Protein AF-A0A8J3QCW5-F1 (afdb_monomer_lite)

Sequence (115 aa):
MSNVISRGLCIGEATVKTKSKTVAGPTVDTAFFKDLGEVFDRYPEEARKYAVRDISLETEVLHIDFAKQKAVSNIEGNKIITMFVDRDEKVQSVHHACCDWIRSTGWSCIHQCEK

pLDDT: mean 78.53, std 21.85, range [28.97, 98.19]

Radius of gyration: 20.24 Å; chains: 1; bounding box: 75×27×40 Å

Secondary structure (DSSP, 8-state):
------------------------STTTSHHHHHHHHHHHHH-HHHHTT------HIIIIIS---TTTEEEEEEEETTEEEEEEEETTS----SSPEEEEEEESSSEEEEEEE--

Organism: NCBI:txid1392758

Structure (mmCIF, N/CA/C/O backbone):
data_AF-A0A8J3QCW5-F1
#
_entry.id   AF-A0A8J3QCW5-F1
#
loop_
_atom_site.group_PDB
_atom_site.id
_atom_site.type_symbol
_atom_site.label_atom_id
_atom_site.label_alt_id
_atom_site.label_comp_id
_atom_site.label_asym_id
_atom_site.label_entity_id
_atom_site.label_seq_id
_atom_site.pdbx_PDB_ins_code
_atom_site.Cartn_x
_atom_site.Cartn_y
_atom_site.Cartn_z
_atom_site.occupancy
_atom_site.B_iso_or_equiv
_atom_site.auth_seq_id
_atom_site.auth_comp_id
_atom_site.auth_asym_id
_atom_site.auth_atom_id
_atom_site.pdbx_PDB_model_num
ATOM 1 N N . MET A 1 1 ? -60.243 -7.586 7.637 1.00 39.28 1 MET A N 1
ATOM 2 C CA . MET A 1 1 ? -58.859 -8.101 7.544 1.00 39.28 1 MET A CA 1
ATOM 3 C C . MET A 1 1 ? -58.048 -7.094 6.748 1.00 39.28 1 MET A C 1
ATOM 5 O O . MET A 1 1 ? -58.586 -6.496 5.828 1.00 39.28 1 MET A O 1
ATOM 9 N N . SER A 1 2 ? -56.848 -6.810 7.235 1.00 34.53 2 SER A N 1
ATOM 10 C CA . SER A 1 2 ? -56.100 -5.561 7.086 1.00 34.53 2 SER A CA 1
ATOM 11 C C . SER A 1 2 ? -55.691 -5.160 5.665 1.00 34.53 2 SER A C 1
ATOM 13 O O . SER A 1 2 ? -55.276 -5.989 4.863 1.00 34.53 2 SER A O 1
ATOM 15 N N . ASN A 1 3 ? -55.729 -3.844 5.426 1.00 33.62 3 ASN A N 1
ATOM 16 C CA . ASN A 1 3 ? -54.982 -3.135 4.386 1.00 33.62 3 ASN A CA 1
ATOM 17 C C . ASN A 1 3 ? -53.474 -3.277 4.619 1.00 33.62 3 ASN A C 1
ATOM 19 O O . ASN A 1 3 ? -53.028 -3.014 5.735 1.00 33.62 3 ASN A O 1
ATOM 23 N N . VAL A 1 4 ? -52.688 -3.518 3.566 1.00 32.09 4 VAL A N 1
ATOM 24 C CA . VAL A 1 4 ? -51.305 -3.019 3.498 1.00 32.09 4 VAL A CA 1
ATOM 25 C C . VAL A 1 4 ? -51.023 -2.523 2.083 1.00 32.09 4 VAL A C 1
ATOM 27 O O . VAL A 1 4 ? -50.758 -3.284 1.157 1.00 32.09 4 VAL A O 1
ATOM 30 N N . ILE A 1 5 ? -51.083 -1.202 1.943 1.00 35.47 5 ILE A N 1
ATOM 31 C CA . ILE A 1 5 ? -50.439 -0.447 0.874 1.00 35.47 5 ILE A CA 1
ATOM 32 C C . ILE A 1 5 ? -48.946 -0.475 1.205 1.00 35.47 5 ILE A C 1
ATOM 34 O O . ILE A 1 5 ? -48.512 0.228 2.118 1.00 35.47 5 ILE A O 1
ATOM 38 N N . SER A 1 6 ? -48.154 -1.283 0.501 1.00 33.91 6 SER A N 1
ATOM 39 C CA . SER A 1 6 ? -46.699 -1.195 0.630 1.00 33.91 6 SER A CA 1
ATOM 40 C C . SER A 1 6 ? -46.202 -0.046 -0.245 1.00 33.91 6 SER A C 1
ATOM 42 O O . SER A 1 6 ? -45.929 -0.198 -1.434 1.00 33.91 6 SER A O 1
ATOM 44 N N . ARG A 1 7 ? -46.159 1.149 0.352 1.00 35.12 7 ARG A N 1
ATOM 45 C CA . ARG A 1 7 ? -45.334 2.255 -0.131 1.00 35.12 7 ARG A CA 1
ATOM 46 C C . ARG A 1 7 ? -43.881 1.815 0.031 1.00 35.12 7 ARG A C 1
ATOM 48 O O . ARG A 1 7 ? -43.365 1.824 1.144 1.00 35.12 7 ARG A O 1
ATOM 55 N N . GLY A 1 8 ? -43.246 1.421 -1.071 1.00 30.98 8 GLY A N 1
ATOM 56 C CA . GLY A 1 8 ? -41.796 1.276 -1.144 1.00 30.98 8 GLY A CA 1
ATOM 57 C C . GLY A 1 8 ? -41.157 2.632 -0.870 1.00 30.98 8 GLY A C 1
ATOM 58 O O . GLY A 1 8 ? -41.129 3.501 -1.737 1.00 30.98 8 GLY A O 1
ATOM 59 N N . LEU A 1 9 ? -40.737 2.833 0.376 1.00 30.95 9 LEU A N 1
ATOM 60 C CA . LEU A 1 9 ? -39.993 3.998 0.814 1.00 30.95 9 LEU A CA 1
ATOM 61 C C . LEU A 1 9 ? -38.574 3.861 0.259 1.00 30.95 9 LEU A C 1
ATOM 63 O O . LEU A 1 9 ? -37.831 2.964 0.653 1.00 30.95 9 LEU A O 1
ATOM 67 N N . CYS A 1 10 ? -38.230 4.743 -0.675 1.00 28.97 10 CYS A N 1
ATOM 68 C CA . CYS A 1 10 ? -36.875 4.937 -1.161 1.00 28.97 10 CYS A CA 1
ATOM 69 C C . CYS A 1 10 ? -35.969 5.292 0.025 1.00 28.97 10 CYS A C 1
ATOM 71 O O . CYS A 1 10 ? -35.976 6.430 0.494 1.00 28.97 10 CYS A O 1
ATOM 73 N N . ILE A 1 11 ? -35.191 4.329 0.514 1.00 38.69 11 ILE A N 1
ATOM 74 C CA . ILE A 1 11 ? -33.999 4.638 1.296 1.00 38.69 11 ILE A CA 1
ATOM 75 C C . ILE A 1 11 ? -32.943 4.950 0.247 1.00 38.69 11 ILE A C 1
ATOM 77 O O . ILE A 1 11 ? -32.600 4.086 -0.556 1.00 38.69 11 ILE A O 1
ATOM 81 N N . GLY A 1 12 ? -32.558 6.223 0.172 1.00 31.12 12 GLY A N 1
ATOM 82 C CA . GLY A 1 12 ? -31.687 6.745 -0.868 1.00 31.12 12 GLY A CA 1
ATOM 83 C C . GLY A 1 12 ? -30.403 5.935 -0.979 1.00 31.12 12 GLY A C 1
ATOM 84 O O . GLY A 1 12 ? -29.505 6.069 -0.152 1.00 31.12 12 GLY A O 1
ATOM 85 N N . GLU A 1 13 ? -30.302 5.144 -2.043 1.00 35.91 13 GLU A N 1
ATOM 86 C CA . GLU A 1 13 ? -29.016 4.835 -2.638 1.00 35.91 13 GLU A CA 1
ATOM 87 C C . GLU A 1 13 ? -28.429 6.181 -3.054 1.00 35.91 13 GLU A C 1
ATOM 89 O O . GLU A 1 13 ? -28.826 6.782 -4.056 1.00 35.91 13 GLU A O 1
ATOM 94 N N . ALA A 1 14 ? -27.508 6.703 -2.246 1.00 36.16 14 ALA A N 1
ATOM 95 C CA . ALA A 1 14 ? -26.548 7.657 -2.752 1.00 36.16 14 ALA A CA 1
ATOM 96 C C . ALA A 1 14 ? -25.783 6.915 -3.850 1.00 36.16 14 ALA A C 1
ATOM 98 O O . ALA A 1 14 ? -24.810 6.211 -3.591 1.00 36.16 14 ALA A O 1
ATOM 99 N N . THR A 1 15 ? -26.264 7.022 -5.088 1.00 35.66 15 THR A N 1
ATOM 100 C CA . THR A 1 15 ? -25.500 6.658 -6.271 1.00 35.66 15 THR A CA 1
ATOM 101 C C . THR A 1 15 ? -24.327 7.623 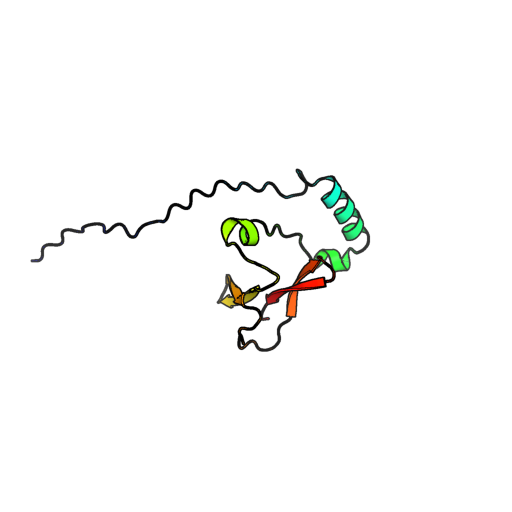-6.314 1.00 35.66 15 THR A C 1
ATOM 103 O O . THR A 1 15 ? -24.394 8.683 -6.943 1.00 35.66 15 THR A O 1
ATOM 106 N N . VAL A 1 16 ? -23.260 7.291 -5.589 1.00 43.62 16 VAL A N 1
ATOM 107 C CA . VAL A 1 16 ? -21.951 7.877 -5.818 1.00 43.62 16 VAL A CA 1
ATOM 108 C C . VAL A 1 16 ? -21.638 7.510 -7.258 1.00 43.62 16 VAL A C 1
ATOM 110 O O . VAL A 1 16 ? -21.363 6.356 -7.579 1.00 43.62 16 VAL A O 1
ATOM 113 N N . LYS A 1 17 ? -21.775 8.482 -8.161 1.00 39.81 17 LYS A N 1
ATOM 114 C CA . LYS A 1 17 ? -21.252 8.372 -9.519 1.00 39.81 17 LYS A CA 1
ATOM 115 C C . LYS A 1 17 ? -19.732 8.302 -9.389 1.00 39.81 17 LYS A C 1
ATOM 117 O O . LYS A 1 17 ? -19.056 9.320 -9.493 1.00 39.81 17 LYS A O 1
ATOM 122 N N . THR A 1 18 ? -19.193 7.118 -9.117 1.00 43.25 18 THR A N 1
ATOM 123 C CA . THR A 1 18 ? -17.756 6.863 -9.062 1.00 43.25 18 THR A CA 1
ATOM 124 C C . THR A 1 18 ? -17.214 6.901 -10.481 1.00 43.25 18 THR A C 1
ATOM 126 O O . THR A 1 18 ? -17.106 5.901 -11.184 1.00 43.25 18 THR A O 1
ATOM 129 N N . LYS A 1 19 ? -16.877 8.103 -10.941 1.00 45.19 19 LYS A N 1
ATOM 130 C CA . LYS A 1 19 ? -15.994 8.275 -12.088 1.00 45.19 19 LYS A CA 1
ATOM 131 C C . LYS A 1 19 ? -14.567 8.464 -11.572 1.00 45.19 19 LYS A C 1
ATOM 133 O O . LYS A 1 19 ? -13.987 9.521 -11.756 1.00 45.19 19 LYS A O 1
ATOM 138 N N . SER A 1 20 ? -14.015 7.437 -10.932 1.00 47.09 20 SER A N 1
ATOM 139 C CA . SER A 1 20 ? -12.564 7.273 -10.839 1.00 47.09 20 SER A CA 1
ATOM 140 C C . SER A 1 20 ? -12.255 5.836 -11.220 1.00 47.09 20 SER A C 1
ATOM 142 O O . SER A 1 20 ? -12.454 4.902 -10.451 1.00 47.09 20 SER A O 1
ATOM 144 N N . LYS A 1 21 ? -11.892 5.646 -12.488 1.00 55.03 21 LYS A N 1
ATOM 145 C CA . LYS A 1 21 ? -11.236 4.422 -12.929 1.00 55.03 21 LYS A CA 1
ATOM 146 C C . LYS A 1 21 ? -9.749 4.729 -12.828 1.00 55.03 21 LYS A C 1
ATOM 148 O O . LYS A 1 21 ? -9.140 5.076 -13.837 1.00 55.03 21 LYS A O 1
ATOM 153 N N . THR A 1 22 ? -9.196 4.711 -11.620 1.00 57.50 22 THR A N 1
ATOM 154 C CA . THR A 1 22 ? -7.744 4.706 -11.452 1.00 57.50 22 THR A CA 1
ATOM 155 C C . THR A 1 22 ? -7.244 3.403 -12.038 1.00 57.50 22 THR A C 1
ATOM 157 O O . THR A 1 22 ? -7.557 2.312 -11.569 1.00 57.50 22 THR A O 1
ATOM 160 N N . VAL A 1 23 ? -6.572 3.508 -13.180 1.00 74.06 23 VAL A N 1
ATOM 161 C CA . VAL A 1 23 ? -5.969 2.353 -13.838 1.00 74.06 23 VAL A CA 1
ATOM 162 C C . VAL A 1 23 ? -4.534 2.269 -13.335 1.00 74.06 23 VAL A C 1
ATOM 164 O O . VAL A 1 23 ? -3.615 2.619 -14.060 1.00 74.06 23 VAL A O 1
ATOM 167 N N . ALA A 1 24 ? -4.353 1.878 -12.075 1.00 86.44 24 ALA A N 1
ATOM 168 C CA . ALA A 1 24 ? -3.047 1.488 -11.558 1.00 86.44 24 ALA A CA 1
ATOM 169 C C . ALA A 1 24 ? -2.787 0.013 -11.895 1.00 86.44 24 ALA A C 1
ATOM 171 O O . ALA A 1 24 ? -3.721 -0.793 -11.984 1.00 86.44 24 ALA A O 1
ATOM 172 N N . GLY A 1 25 ? -1.524 -0.359 -12.083 1.00 89.69 25 GLY A N 1
ATOM 173 C CA . GLY A 1 25 ? -1.133 -1.757 -12.261 1.00 89.69 25 GLY A CA 1
ATOM 174 C C . GLY A 1 25 ? -0.079 -1.985 -13.343 1.00 89.69 25 GLY A C 1
ATOM 175 O O . GLY A 1 25 ? 0.351 -1.053 -14.018 1.00 89.69 25 GLY A O 1
ATOM 176 N N . PRO A 1 26 ? 0.326 -3.246 -13.571 1.00 92.31 26 PRO A N 1
ATOM 177 C CA . PRO A 1 26 ? 1.503 -3.574 -14.382 1.00 92.31 26 PRO A CA 1
ATOM 178 C C . PRO A 1 26 ? 1.408 -3.135 -15.851 1.00 92.31 26 PRO A C 1
ATOM 180 O O . PRO A 1 26 ? 2.427 -2.885 -16.496 1.00 92.31 26 PRO A O 1
ATOM 183 N N . THR A 1 27 ? 0.194 -3.015 -16.393 1.00 92.19 27 THR A N 1
ATOM 184 C CA . THR A 1 27 ? -0.033 -2.564 -17.774 1.00 92.19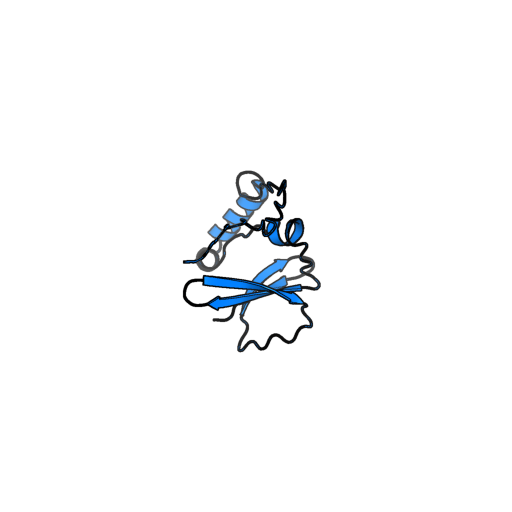 27 THR A CA 1
ATOM 185 C C . THR A 1 27 ? 0.035 -1.048 -17.947 1.00 92.19 27 THR A C 1
ATOM 187 O O . THR A 1 27 ? 0.188 -0.594 -19.076 1.00 92.19 27 THR A O 1
ATOM 190 N N . VAL A 1 28 ? -0.124 -0.272 -16.870 1.00 92.12 28 VAL A N 1
ATOM 191 C CA . VAL A 1 28 ? -0.081 1.201 -16.907 1.00 92.12 28 VAL A CA 1
ATOM 192 C C . VAL A 1 28 ? 1.220 1.716 -16.300 1.00 92.12 28 VAL A C 1
ATOM 194 O O . VAL A 1 28 ? 1.924 2.500 -16.928 1.00 92.12 28 VAL A O 1
ATOM 197 N N . ASP A 1 29 ? 1.606 1.188 -15.142 1.00 93.94 29 ASP A N 1
ATOM 198 C CA . ASP A 1 29 ? 2.807 1.564 -14.394 1.00 93.94 29 ASP A CA 1
ATOM 199 C C . ASP A 1 29 ? 3.981 0.629 -14.727 1.00 93.94 29 ASP A C 1
ATOM 201 O O . ASP A 1 29 ? 4.679 0.110 -13.853 1.00 93.94 29 ASP A O 1
ATOM 205 N N . THR A 1 30 ? 4.185 0.358 -16.018 1.00 95.00 30 THR A N 1
ATOM 206 C CA . THR A 1 30 ? 5.043 -0.741 -16.489 1.00 95.00 30 THR A CA 1
ATOM 207 C C . THR A 1 30 ? 6.483 -0.653 -15.988 1.00 95.00 30 THR A C 1
ATOM 209 O O . THR A 1 30 ? 7.047 -1.671 -15.598 1.00 95.00 30 THR A O 1
ATOM 212 N N . ALA A 1 31 ? 7.081 0.542 -15.958 1.00 96.44 31 ALA A N 1
ATOM 213 C CA . ALA A 1 31 ? 8.446 0.719 -15.454 1.00 96.44 31 ALA A CA 1
ATOM 214 C C . ALA A 1 31 ? 8.555 0.374 -13.958 1.00 96.44 31 ALA A C 1
ATOM 216 O O . ALA A 1 31 ? 9.452 -0.363 -13.561 1.00 96.44 31 ALA A O 1
ATOM 217 N N . PHE A 1 32 ? 7.591 0.824 -13.147 1.00 95.19 32 PHE A N 1
ATOM 218 C CA . PHE A 1 32 ? 7.547 0.529 -11.715 1.00 95.19 32 PHE A CA 1
ATOM 219 C C . PHE A 1 32 ? 7.381 -0.972 -11.447 1.00 95.19 32 PHE A C 1
ATOM 221 O O . PHE A 1 32 ? 8.124 -1.545 -10.653 1.00 95.19 32 PHE A O 1
ATOM 228 N N . PHE A 1 33 ? 6.447 -1.633 -12.138 1.00 96.00 33 PHE A N 1
ATOM 229 C CA . PHE A 1 33 ? 6.228 -3.071 -11.959 1.00 96.00 33 PHE A CA 1
ATOM 230 C C . PHE A 1 33 ? 7.361 -3.929 -12.527 1.00 96.00 33 PHE A C 1
ATOM 232 O O . PHE A 1 33 ? 7.606 -5.011 -11.999 1.00 96.00 33 PHE A O 1
ATOM 239 N N . LYS A 1 34 ? 8.078 -3.458 -13.555 1.00 97.06 34 LYS A N 1
ATOM 240 C CA . LYS A 1 34 ? 9.305 -4.111 -14.027 1.00 97.06 34 LYS A CA 1
ATOM 241 C C . LYS A 1 34 ? 10.369 -4.105 -12.930 1.00 97.06 34 LYS A C 1
ATOM 243 O O . LYS A 1 34 ? 10.869 -5.169 -12.577 1.00 97.06 34 LYS A O 1
ATOM 248 N N . ASP A 1 35 ? 10.666 -2.939 -12.3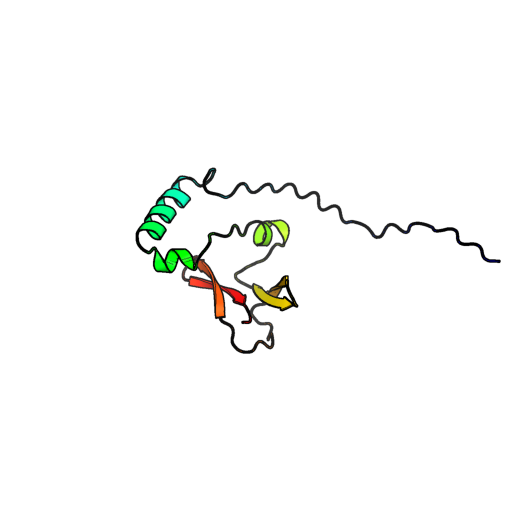63 1.00 97.50 35 ASP A N 1
ATOM 249 C CA . ASP A 1 35 ? 11.679 -2.812 -11.311 1.00 97.50 35 ASP A CA 1
ATOM 250 C C . ASP A 1 35 ? 11.273 -3.583 -10.046 1.00 97.50 35 ASP A C 1
ATOM 252 O O . ASP A 1 35 ? 12.104 -4.217 -9.394 1.00 97.50 35 ASP A O 1
ATOM 256 N N . LEU A 1 36 ? 9.980 -3.597 -9.714 1.00 95.88 36 LEU A N 1
ATOM 257 C CA . LEU A 1 36 ? 9.474 -4.394 -8.603 1.00 95.88 36 LEU A CA 1
ATOM 258 C C . LEU A 1 36 ? 9.592 -5.903 -8.859 1.00 95.88 36 LEU A C 1
ATOM 260 O O . LEU A 1 36 ? 9.915 -6.648 -7.933 1.00 95.88 36 LEU A O 1
ATOM 264 N N . GLY A 1 37 ? 9.379 -6.349 -10.099 1.00 96.44 37 GLY A N 1
ATOM 265 C CA . GLY A 1 37 ? 9.627 -7.731 -10.510 1.00 96.44 37 GLY A CA 1
ATOM 266 C C . GLY A 1 37 ? 11.068 -8.150 -10.223 1.00 96.44 37 GLY A C 1
ATOM 267 O O . GLY A 1 37 ? 11.294 -9.172 -9.583 1.00 96.44 37 GLY A O 1
ATOM 268 N N . GLU A 1 38 ? 12.041 -7.298 -10.558 1.00 97.25 38 GLU A N 1
ATOM 269 C CA . GLU A 1 38 ? 13.460 -7.550 -10.268 1.00 97.25 38 GLU A CA 1
ATOM 270 C C . GLU A 1 38 ? 13.756 -7.639 -8.755 1.00 97.25 38 GLU A C 1
ATOM 272 O O . GLU A 1 38 ? 14.657 -8.370 -8.334 1.00 97.25 38 GLU A O 1
ATOM 277 N N . VAL A 1 39 ? 13.006 -6.917 -7.912 1.00 96.62 39 VAL A N 1
ATOM 278 C CA . VAL A 1 39 ? 13.089 -7.043 -6.446 1.00 96.62 39 VAL A CA 1
ATOM 279 C C . VAL A 1 39 ? 12.514 -8.379 -5.980 1.00 96.62 39 VAL A C 1
ATOM 281 O O . VAL A 1 39 ? 13.127 -9.043 -5.146 1.00 96.62 39 VAL A O 1
ATOM 284 N N . PHE A 1 40 ? 11.361 -8.786 -6.510 1.00 96.88 40 PHE A N 1
ATOM 285 C CA . PHE A 1 40 ? 10.705 -10.038 -6.125 1.00 96.88 40 PHE A CA 1
ATOM 286 C C . PHE A 1 40 ? 11.536 -11.255 -6.550 1.00 96.88 40 PHE A C 1
ATOM 288 O O . PHE A 1 40 ? 11.689 -12.187 -5.763 1.00 96.88 40 PHE A O 1
ATOM 295 N N . ASP A 1 41 ? 12.162 -11.199 -7.727 1.00 97.38 41 ASP A N 1
ATOM 296 C CA . ASP A 1 41 ? 13.085 -12.230 -8.211 1.00 97.38 41 ASP A CA 1
ATOM 297 C C . ASP A 1 41 ? 14.342 -12.339 -7.332 1.00 97.38 41 ASP A C 1
ATOM 299 O O . ASP A 1 41 ? 14.880 -13.429 -7.130 1.00 97.38 41 ASP A O 1
ATOM 303 N N . ARG A 1 42 ? 14.807 -11.216 -6.768 1.00 98.19 42 ARG A N 1
ATOM 304 C CA . ARG A 1 42 ? 15.970 -11.176 -5.867 1.00 98.19 42 ARG A CA 1
ATOM 305 C C . ARG A 1 42 ? 15.664 -11.708 -4.464 1.00 98.19 42 ARG A C 1
ATOM 307 O O . ARG A 1 42 ? 16.568 -12.233 -3.816 1.00 98.19 42 ARG A O 1
ATOM 314 N N . TYR A 1 43 ? 14.423 -11.568 -3.999 1.00 97.69 43 TYR A N 1
ATOM 315 C CA . TYR A 1 43 ? 13.984 -11.921 -2.643 1.00 97.69 43 TYR A CA 1
ATOM 316 C C . TYR A 1 43 ? 12.734 -12.821 -2.673 1.00 97.69 43 TYR A C 1
ATOM 318 O O . TYR A 1 43 ? 11.651 -12.404 -2.252 1.00 97.69 43 TYR A O 1
ATOM 326 N N . PRO A 1 44 ? 12.847 -14.062 -3.181 1.00 95.81 44 PRO A N 1
ATOM 327 C CA . PRO A 1 44 ? 11.685 -14.904 -3.468 1.00 95.81 44 PRO A CA 1
ATOM 328 C C . PRO A 1 44 ? 10.915 -15.353 -2.215 1.00 95.81 44 PRO A C 1
ATOM 330 O O . PRO A 1 44 ? 9.704 -15.564 -2.279 1.00 95.81 44 PRO A O 1
ATOM 333 N N . GLU A 1 45 ? 11.583 -15.493 -1.066 1.00 96.75 45 GLU A N 1
ATOM 334 C CA . GLU A 1 45 ? 10.927 -15.886 0.189 1.00 96.75 45 GLU A CA 1
ATOM 335 C C . GLU A 1 45 ? 10.149 -14.724 0.821 1.00 96.75 45 GLU A C 1
ATOM 337 O O . GLU A 1 45 ? 9.073 -14.920 1.392 1.00 96.75 45 GLU A O 1
ATOM 342 N N . GLU A 1 46 ? 10.651 -13.497 0.695 1.00 95.62 46 GLU A N 1
ATOM 343 C CA . GLU A 1 46 ? 9.934 -12.281 1.063 1.00 95.62 46 GLU A CA 1
ATOM 344 C C . GLU A 1 46 ? 8.773 -12.021 0.105 1.00 95.62 46 GLU A C 1
ATOM 346 O O . GLU A 1 46 ? 7.672 -11.736 0.570 1.00 95.62 46 GLU A O 1
ATOM 351 N N . ALA A 1 47 ? 8.971 -12.189 -1.206 1.00 94.94 47 ALA A N 1
ATOM 352 C CA . ALA A 1 47 ? 7.950 -11.946 -2.226 1.00 94.94 47 ALA A CA 1
ATOM 353 C C . ALA A 1 47 ? 6.652 -12.736 -1.980 1.00 94.94 47 ALA A C 1
ATOM 355 O O . ALA A 1 47 ? 5.565 -12.238 -2.247 1.00 94.94 47 ALA A O 1
ATOM 356 N N . ARG A 1 48 ? 6.734 -13.934 -1.383 1.00 94.94 48 ARG A N 1
ATOM 357 C CA . ARG A 1 48 ? 5.558 -14.745 -1.007 1.00 94.94 48 ARG A CA 1
ATOM 358 C C . ARG A 1 48 ? 4.678 -14.122 0.079 1.00 94.94 48 ARG A C 1
ATOM 360 O O . ARG A 1 48 ? 3.550 -14.566 0.271 1.00 94.94 48 ARG A O 1
ATOM 367 N N . LYS A 1 49 ? 5.196 -13.149 0.827 1.00 92.88 49 LYS A N 1
ATOM 368 C CA . LYS A 1 49 ? 4.519 -12.521 1.973 1.00 92.88 49 LYS A CA 1
ATOM 369 C C . LYS A 1 49 ? 3.864 -11.192 1.612 1.00 92.88 49 LYS A C 1
ATOM 371 O O . LYS A 1 49 ? 3.095 -10.676 2.417 1.00 92.88 49 LYS A O 1
ATOM 376 N N . TYR A 1 50 ? 4.186 -10.632 0.448 1.00 92.50 50 TYR A N 1
ATOM 377 C CA . TYR A 1 50 ? 3.786 -9.284 0.068 1.00 92.50 50 TYR A CA 1
ATOM 378 C C . TYR A 1 50 ? 3.006 -9.275 -1.243 1.00 92.50 50 TYR A C 1
ATOM 380 O O . TYR A 1 50 ? 3.254 -10.057 -2.156 1.00 92.50 50 TYR A O 1
ATOM 388 N N . ALA A 1 51 ? 2.079 -8.329 -1.336 1.00 92.00 51 ALA A N 1
ATOM 389 C CA . ALA A 1 51 ? 1.376 -7.976 -2.557 1.00 92.00 51 ALA A CA 1
ATOM 390 C C . ALA A 1 51 ? 1.445 -6.457 -2.748 1.00 92.00 51 ALA A C 1
ATOM 392 O O . ALA A 1 51 ? 1.618 -5.708 -1.785 1.00 92.00 51 ALA A O 1
ATOM 393 N N . VAL A 1 52 ? 1.300 -6.001 -3.992 1.00 92.31 52 VAL A N 1
ATOM 394 C CA . VAL A 1 52 ? 1.153 -4.573 -4.294 1.00 92.31 52 VAL A CA 1
ATOM 395 C C . VAL A 1 52 ? -0.319 -4.220 -4.232 1.00 92.31 52 VAL A C 1
ATOM 397 O O . VAL A 1 52 ? -1.140 -4.873 -4.874 1.00 92.31 52 VAL A O 1
ATOM 400 N N . ARG A 1 53 ? -0.639 -3.175 -3.477 1.00 91.25 53 ARG A N 1
ATOM 401 C CA . ARG A 1 53 ? -1.997 -2.677 -3.298 1.00 91.25 53 ARG A CA 1
ATOM 402 C C . ARG A 1 53 ? -2.097 -1.267 -3.865 1.00 91.25 53 ARG A C 1
ATOM 404 O O . ARG A 1 53 ? -1.291 -0.414 -3.504 1.00 91.25 53 ARG A O 1
ATOM 411 N N . ASP A 1 54 ? -3.073 -1.042 -4.741 1.00 90.75 54 ASP A N 1
ATOM 412 C CA . ASP A 1 54 ? -3.499 0.308 -5.115 1.00 90.75 54 ASP A CA 1
ATOM 413 C C . ASP A 1 54 ? -4.300 0.910 -3.951 1.00 90.75 54 ASP A C 1
ATOM 415 O O . ASP A 1 54 ? -5.160 0.236 -3.384 1.00 90.75 54 ASP A O 1
ATOM 419 N N . ILE A 1 55 ? -3.983 2.152 -3.583 1.00 90.94 55 ILE A N 1
ATOM 420 C CA . ILE A 1 55 ? -4.603 2.884 -2.470 1.00 90.94 55 ILE A CA 1
ATOM 421 C C . ILE A 1 55 ? -5.507 4.032 -2.944 1.00 90.94 55 ILE A C 1
ATOM 423 O O . ILE A 1 55 ? -5.954 4.840 -2.129 1.00 90.94 55 ILE A O 1
ATOM 427 N N . SER A 1 56 ? -5.756 4.153 -4.253 1.00 90.06 56 SER A N 1
ATOM 428 C CA . SER A 1 56 ? -6.579 5.233 -4.807 1.00 90.06 56 SER A CA 1
ATOM 429 C C . SER A 1 56 ? -8.020 5.215 -4.298 1.00 90.06 56 SER A C 1
ATOM 431 O O . SER A 1 56 ? -8.622 6.274 -4.157 1.00 90.06 56 SER A O 1
ATOM 433 N N . LEU A 1 57 ? -8.601 4.056 -3.969 1.00 89.56 57 LEU A N 1
ATOM 434 C CA . LEU A 1 57 ? -9.951 4.026 -3.389 1.00 89.56 57 LEU A CA 1
ATOM 435 C C . LEU A 1 57 ? -9.978 4.709 -2.016 1.00 89.56 57 LEU A C 1
ATOM 437 O O . LEU A 1 57 ? -10.871 5.504 -1.727 1.00 89.56 57 LEU A O 1
ATOM 441 N N . GLU A 1 58 ? -8.977 4.455 -1.182 1.00 91.69 58 GLU A N 1
ATOM 442 C CA . GLU A 1 58 ? -8.836 5.089 0.120 1.00 91.69 58 GLU A CA 1
ATOM 443 C C . GLU A 1 58 ? -8.596 6.592 -0.003 1.00 91.69 58 GLU A C 1
ATOM 445 O O . GLU A 1 58 ? -9.251 7.379 0.676 1.00 91.69 58 GLU A O 1
ATOM 450 N N . THR A 1 59 ? -7.681 7.015 -0.871 1.00 91.06 59 THR A N 1
ATOM 451 C CA . THR A 1 59 ? -7.277 8.426 -0.948 1.00 91.06 59 THR A CA 1
ATOM 452 C C . THR A 1 59 ? -8.244 9.280 -1.768 1.00 91.06 59 THR A C 1
ATOM 454 O O . THR A 1 59 ? -8.523 10.419 -1.395 1.00 91.06 59 THR A O 1
ATOM 457 N N . GLU A 1 60 ? -8.794 8.757 -2.863 1.00 89.69 60 GLU A N 1
ATOM 458 C CA . GLU A 1 60 ? -9.619 9.532 -3.798 1.00 89.69 60 GLU A CA 1
ATOM 459 C C . GLU A 1 60 ? -11.117 9.387 -3.546 1.00 89.69 60 GLU A C 1
ATOM 461 O O . GLU A 1 60 ? -11.855 10.343 -3.775 1.00 89.69 60 GLU A O 1
ATOM 466 N N . VAL A 1 61 ? -11.579 8.214 -3.098 1.00 88.06 61 VAL A N 1
ATOM 467 C CA . VAL A 1 61 ? -13.014 7.955 -2.886 1.00 88.06 61 VAL A CA 1
ATOM 468 C C . VAL A 1 61 ? -13.397 8.138 -1.423 1.00 88.06 61 VAL A C 1
ATOM 470 O O . VAL A 1 61 ? -14.413 8.765 -1.134 1.00 88.06 61 VAL A O 1
ATOM 473 N N . LEU A 1 62 ? -12.594 7.606 -0.497 1.00 90.00 62 LEU A N 1
ATOM 474 C CA . LEU A 1 62 ? -12.839 7.733 0.944 1.00 90.00 62 LEU A CA 1
ATOM 475 C C . LEU A 1 62 ? -12.175 8.970 1.566 1.00 90.00 62 LEU A C 1
ATOM 477 O O . LEU A 1 62 ? -12.462 9.290 2.717 1.00 90.00 62 LEU A O 1
ATOM 481 N N . HIS A 1 63 ? -11.325 9.674 0.810 1.00 92.94 63 HIS A N 1
ATOM 482 C CA . HIS A 1 63 ? -10.607 10.872 1.255 1.00 92.94 63 HIS A CA 1
ATOM 483 C C . HIS A 1 63 ? -9.777 10.661 2.531 1.00 92.94 63 HIS A C 1
ATOM 485 O O . HIS A 1 63 ? -9.673 11.554 3.374 1.00 92.94 63 HIS A O 1
ATOM 491 N N . ILE A 1 64 ? -9.175 9.479 2.667 1.00 94.31 64 ILE A N 1
ATOM 492 C CA . ILE A 1 64 ? -8.333 9.130 3.809 1.00 94.31 64 ILE A CA 1
ATOM 493 C C . ILE A 1 64 ? -7.004 9.883 3.743 1.00 94.31 64 ILE A C 1
ATOM 495 O O . ILE A 1 64 ? -6.254 9.788 2.769 1.00 94.31 64 ILE A O 1
ATOM 499 N N . ASP A 1 65 ? -6.673 10.572 4.833 1.00 93.31 65 ASP A N 1
ATOM 500 C CA . ASP A 1 65 ? -5.355 11.166 5.052 1.00 93.31 65 ASP A CA 1
ATOM 501 C C . ASP A 1 65 ? -4.500 10.200 5.879 1.00 93.31 65 ASP A C 1
ATOM 503 O O . ASP A 1 65 ? -4.589 10.170 7.105 1.00 93.31 65 ASP A O 1
ATOM 507 N N . PHE A 1 66 ? -3.633 9.416 5.232 1.00 91.56 66 PHE A N 1
ATOM 508 C CA . PHE A 1 66 ? -2.769 8.451 5.926 1.00 91.56 66 PHE A CA 1
ATOM 509 C C . PHE A 1 66 ? -1.758 9.082 6.901 1.00 91.56 66 PHE A C 1
ATOM 511 O O . PHE A 1 66 ? -1.154 8.352 7.696 1.00 91.56 66 PHE A O 1
ATOM 518 N N . ALA A 1 67 ? -1.564 10.407 6.892 1.00 90.19 67 ALA A N 1
ATOM 519 C CA . ALA A 1 67 ? -0.780 11.092 7.918 1.00 90.19 67 ALA A CA 1
ATOM 520 C C . ALA A 1 67 ? -1.562 11.251 9.232 1.00 90.19 67 ALA A C 1
ATOM 522 O O . ALA A 1 67 ? -0.952 11.255 10.300 1.00 90.19 67 ALA A O 1
ATOM 523 N N . LYS A 1 68 ? -2.896 11.331 9.170 1.00 92.19 68 LYS A N 1
ATOM 524 C CA . LYS A 1 68 ? -3.785 11.522 10.331 1.00 92.19 68 LYS A CA 1
ATOM 525 C C . LYS A 1 68 ? -4.548 10.267 10.720 1.00 92.19 68 LYS A C 1
ATOM 527 O O . LYS A 1 68 ? -4.835 10.067 11.893 1.00 92.19 68 LYS A O 1
ATOM 532 N N . GLN A 1 69 ? -4.827 9.412 9.747 1.00 93.31 69 GLN A N 1
ATOM 533 C CA . GLN A 1 69 ? -5.649 8.222 9.880 1.00 93.31 69 GLN A CA 1
ATOM 534 C C . GLN A 1 69 ? -4.846 6.957 9.572 1.00 93.31 69 GLN A C 1
ATOM 536 O O . GLN A 1 69 ? -3.799 6.983 8.915 1.00 93.31 69 GLN A O 1
ATOM 541 N N . LYS A 1 70 ? -5.345 5.827 10.066 1.00 91.50 70 LYS A N 1
ATOM 542 C CA . LYS A 1 70 ? -4.825 4.486 9.787 1.00 91.50 70 LYS A CA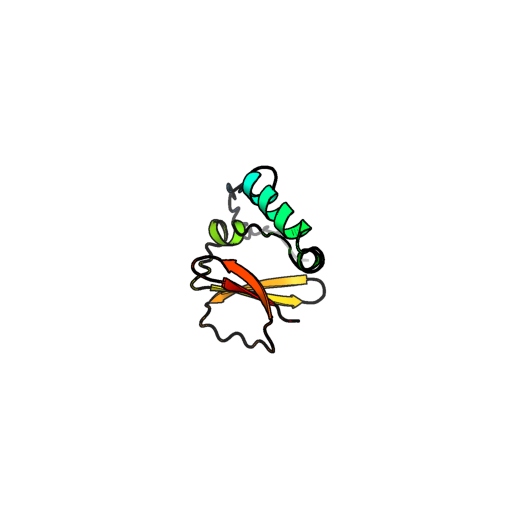 1
ATOM 543 C C . LYS A 1 70 ? -5.978 3.507 9.597 1.00 91.50 70 LYS A C 1
ATOM 545 O O . LYS A 1 70 ? -7.034 3.665 10.202 1.00 91.50 70 LYS A O 1
ATOM 550 N N . ALA A 1 71 ? -5.745 2.480 8.795 1.00 91.94 71 ALA A N 1
ATOM 551 C CA . ALA A 1 71 ? -6.615 1.322 8.721 1.00 91.94 71 ALA A CA 1
ATOM 552 C C . ALA A 1 71 ? -6.375 0.402 9.928 1.00 91.94 71 ALA A C 1
ATOM 554 O O . ALA A 1 71 ? -5.228 0.134 10.304 1.00 91.94 71 ALA A O 1
ATOM 555 N N . VAL A 1 72 ? -7.452 -0.114 10.503 1.00 89.81 72 VAL A N 1
ATOM 556 C CA . VAL A 1 72 ? -7.446 -1.204 11.478 1.00 89.81 72 VAL A CA 1
ATOM 557 C C . VAL A 1 72 ? -8.379 -2.280 10.955 1.00 89.81 72 VAL A C 1
ATOM 559 O O . VAL A 1 72 ? -9.535 -1.991 10.647 1.00 89.81 72 VAL A O 1
ATOM 562 N N . SER A 1 73 ? -7.868 -3.501 10.833 1.00 89.25 73 SER A N 1
ATOM 563 C CA . SER A 1 73 ? -8.672 -4.646 10.424 1.00 89.25 73 SER A CA 1
ATOM 564 C C . SER A 1 73 ? -8.907 -5.615 11.562 1.00 89.25 73 SER A C 1
ATOM 566 O O . SER A 1 73 ? -7.963 -5.998 12.254 1.00 89.25 73 SER A O 1
ATOM 568 N N . ASN A 1 74 ? -10.154 -6.065 11.668 1.00 85.19 74 ASN A N 1
ATOM 569 C CA . ASN A 1 74 ? -10.555 -7.190 12.500 1.00 85.19 74 ASN A CA 1
ATOM 570 C C . ASN A 1 74 ? -11.130 -8.315 11.622 1.00 85.19 74 ASN A C 1
ATOM 572 O O . ASN A 1 74 ? -11.670 -8.071 10.535 1.00 85.19 74 ASN A O 1
ATOM 576 N N . ILE A 1 75 ? -10.994 -9.554 12.084 1.00 84.62 75 ILE A N 1
ATOM 577 C CA . ILE A 1 75 ? -11.543 -10.740 11.433 1.00 84.62 75 ILE A CA 1
ATOM 578 C C . ILE A 1 75 ? -12.889 -11.061 12.081 1.00 84.62 75 ILE A C 1
ATOM 580 O O . ILE A 1 75 ? -12.965 -11.507 13.224 1.00 84.62 75 ILE A O 1
ATOM 584 N N . GLU A 1 76 ? -13.965 -10.891 11.321 1.00 86.75 76 GLU A N 1
ATOM 585 C CA . GLU A 1 76 ? -15.316 -11.254 11.741 1.00 86.75 76 GLU A CA 1
ATOM 586 C C . GLU A 1 76 ? -15.794 -12.473 10.948 1.00 86.75 76 GLU A C 1
ATOM 588 O O . GLU A 1 76 ? -16.244 -12.382 9.800 1.00 86.75 76 GLU A O 1
ATOM 593 N N . GLY A 1 77 ? -15.672 -13.653 11.560 1.00 88.06 77 GLY A N 1
ATOM 594 C CA . GLY A 1 77 ? -16.014 -14.920 10.919 1.00 88.06 77 GLY A CA 1
ATOM 595 C C . GLY A 1 77 ? -15.113 -15.205 9.714 1.00 88.06 77 GLY A C 1
ATOM 596 O O . GLY A 1 77 ? -13.947 -15.542 9.880 1.00 88.06 77 GLY A O 1
ATOM 597 N N . ASN A 1 78 ? -15.660 -15.097 8.499 1.00 90.88 78 ASN A N 1
ATOM 598 C CA . ASN A 1 78 ? -14.939 -15.318 7.239 1.00 90.88 78 ASN A CA 1
ATOM 599 C C . ASN A 1 78 ? -14.638 -14.022 6.466 1.00 90.88 78 ASN A C 1
ATOM 601 O O . ASN A 1 78 ? -14.355 -14.073 5.267 1.00 90.88 78 ASN A O 1
ATOM 605 N N . LYS A 1 79 ? -14.755 -12.866 7.121 1.00 89.69 79 LYS A N 1
ATOM 606 C CA . LYS A 1 79 ? -14.554 -11.548 6.518 1.00 89.69 79 LYS A CA 1
ATOM 607 C C . LYS A 1 79 ? -13.470 -10.795 7.266 1.00 89.69 79 LYS A C 1
ATOM 609 O O . LYS A 1 79 ? -13.357 -10.903 8.482 1.00 89.69 79 LYS A O 1
ATOM 614 N N . ILE A 1 80 ? -12.722 -9.994 6.523 1.00 88.50 80 ILE A N 1
ATOM 615 C CA . ILE A 1 80 ? -11.849 -8.970 7.086 1.00 88.50 80 ILE A CA 1
ATOM 616 C C . ILE A 1 80 ? -12.620 -7.659 6.982 1.00 88.50 80 ILE A C 1
ATOM 618 O O . ILE A 1 80 ? -13.029 -7.274 5.884 1.00 88.50 80 ILE A O 1
ATOM 622 N N . ILE A 1 81 ? -12.863 -7.010 8.118 1.00 89.50 81 ILE A N 1
ATOM 623 C CA . ILE A 1 81 ? -13.483 -5.687 8.172 1.00 89.50 81 ILE A CA 1
ATOM 624 C C . ILE A 1 81 ? -12.392 -4.680 8.477 1.00 89.50 81 ILE A C 1
ATOM 626 O O . ILE A 1 81 ? -11.779 -4.743 9.538 1.00 89.50 81 ILE A O 1
ATOM 630 N 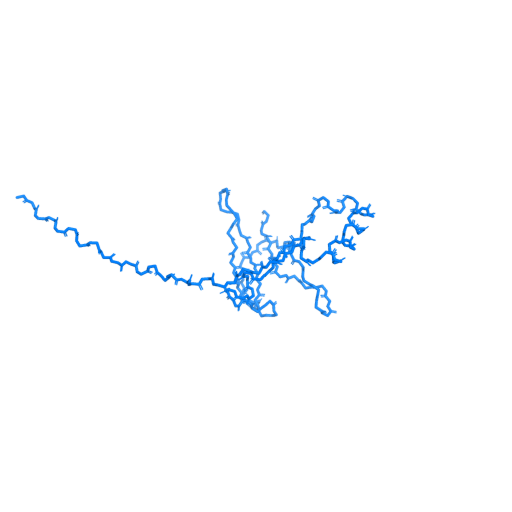N . THR A 1 82 ? -12.179 -3.750 7.552 1.00 90.44 82 THR A N 1
ATOM 631 C CA . THR A 1 82 ? -11.203 -2.670 7.695 1.00 90.44 82 THR A CA 1
ATOM 632 C C . THR A 1 82 ? -11.919 -1.359 7.982 1.00 90.44 82 THR A C 1
ATOM 634 O O . THR A 1 82 ? -12.773 -0.927 7.207 1.00 90.44 82 THR A O 1
ATOM 637 N N . MET A 1 83 ? -11.549 -0.708 9.080 1.00 91.12 83 MET A N 1
ATOM 638 C CA . MET A 1 83 ? -12.031 0.617 9.464 1.00 91.12 83 MET A CA 1
ATOM 639 C C . MET A 1 83 ? -10.884 1.621 9.430 1.00 91.12 83 MET A C 1
ATOM 641 O O . MET A 1 83 ? -9.767 1.304 9.832 1.00 91.12 83 MET A O 1
ATOM 645 N N . PHE A 1 84 ? -11.161 2.844 8.982 1.00 92.00 84 PHE A N 1
ATOM 646 C CA . PHE A 1 84 ? -10.207 3.948 9.060 1.00 92.00 84 PHE A CA 1
ATOM 647 C C . PHE A 1 84 ? -10.513 4.790 10.291 1.00 92.00 84 PHE A C 1
ATOM 649 O O . PHE A 1 84 ? -11.623 5.296 10.438 1.00 92.00 84 PHE A O 1
ATOM 656 N N . VAL A 1 85 ? -9.523 4.921 11.163 1.00 90.94 85 VAL A N 1
ATOM 657 C CA . VAL A 1 85 ? -9.618 5.630 12.443 1.00 90.94 85 VAL A CA 1
ATOM 658 C C . VAL A 1 85 ? -8.533 6.689 12.523 1.00 90.94 85 VAL A C 1
ATOM 660 O O . VAL A 1 85 ? -7.491 6.568 11.865 1.00 90.94 85 VAL A O 1
ATOM 663 N N . ASP A 1 86 ? -8.742 7.702 13.355 1.00 92.00 86 ASP A N 1
ATOM 664 C CA . ASP A 1 86 ? -7.693 8.671 13.653 1.00 92.00 86 ASP A CA 1
ATOM 665 C C . ASP A 1 86 ? -6.543 7.984 14.400 1.00 92.00 86 ASP A C 1
ATOM 667 O O . ASP A 1 86 ? -6.731 7.087 15.223 1.00 92.00 86 ASP A O 1
ATOM 671 N N . ARG A 1 87 ? -5.304 8.388 14.113 1.00 84.50 87 ARG A N 1
ATOM 672 C CA . ARG A 1 87 ? -4.111 7.782 14.724 1.00 84.50 87 ARG A CA 1
ATOM 673 C C . ARG A 1 87 ? -4.052 7.981 16.240 1.00 84.50 87 ARG A C 1
ATOM 675 O O . ARG A 1 87 ? -3.472 7.131 16.915 1.00 84.50 87 ARG A O 1
ATOM 682 N N . ASP A 1 88 ? -4.664 9.053 16.738 1.00 81.38 88 ASP A N 1
ATOM 683 C CA . ASP A 1 88 ? -4.746 9.390 18.164 1.00 81.38 88 ASP A CA 1
ATOM 684 C C . ASP A 1 88 ? -5.879 8.645 18.889 1.00 81.38 88 ASP A C 1
ATOM 686 O O . ASP A 1 88 ? -5.927 8.622 20.124 1.00 81.38 88 ASP A O 1
ATOM 690 N N . GLU A 1 89 ? -6.786 8.006 18.144 1.00 80.19 89 GLU A N 1
ATOM 691 C CA . GLU A 1 89 ? -7.854 7.209 18.723 1.00 80.19 89 GLU A CA 1
ATOM 692 C C . GLU A 1 89 ? -7.266 5.952 19.377 1.00 80.19 89 GLU A C 1
ATOM 694 O O . GLU A 1 89 ? -6.575 5.136 18.752 1.00 80.19 89 GLU A O 1
ATOM 699 N N . LYS A 1 90 ? -7.538 5.788 20.678 1.00 65.19 90 LYS A N 1
ATOM 700 C CA . LYS A 1 90 ? -7.148 4.596 21.436 1.00 65.19 90 LYS A CA 1
ATOM 701 C C . LYS A 1 90 ? -8.045 3.427 21.047 1.00 65.19 90 LYS A C 1
ATOM 703 O O . LYS A 1 90 ? -8.944 3.051 21.795 1.00 65.19 90 LYS A O 1
ATOM 708 N N . VAL A 1 91 ? -7.777 2.831 19.893 1.00 62.66 91 VAL A N 1
ATOM 709 C CA . VAL A 1 91 ? -8.371 1.543 19.542 1.00 62.66 91 VAL A CA 1
ATOM 710 C C . VAL A 1 91 ? -7.809 0.494 20.502 1.00 62.66 91 VAL A C 1
ATOM 712 O O . VAL A 1 91 ? -6.591 0.319 20.602 1.00 62.66 91 VAL A O 1
ATOM 715 N N . GLN A 1 92 ? -8.698 -0.145 21.265 1.00 55.66 92 GLN A N 1
ATOM 716 C CA . GLN A 1 92 ? -8.375 -1.246 22.172 1.00 55.66 92 GLN A CA 1
ATOM 717 C C . GLN A 1 92 ? -7.986 -2.480 21.359 1.00 55.66 92 GLN A C 1
ATOM 719 O O . GLN A 1 92 ? -8.786 -3.392 21.200 1.00 55.66 92 GLN A O 1
ATOM 724 N N . SER A 1 93 ? -6.763 -2.527 20.852 1.00 53.41 93 SER A N 1
ATOM 725 C CA . SER A 1 93 ? -6.286 -3.734 20.188 1.00 53.41 93 SER A CA 1
ATOM 726 C C . SER A 1 93 ? -5.131 -4.347 20.928 1.00 53.41 93 SER A C 1
ATOM 728 O O . SER A 1 93 ? -4.140 -3.704 21.291 1.00 53.41 93 SER A O 1
ATOM 730 N N . VAL A 1 94 ? -5.277 -5.642 21.098 1.00 52.91 94 VAL A N 1
ATOM 731 C CA . VAL A 1 94 ? -4.339 -6.532 21.740 1.00 52.91 94 VAL A CA 1
ATOM 732 C C . VAL A 1 94 ? -3.382 -6.996 20.633 1.00 52.91 94 VAL A C 1
ATOM 734 O O . VAL A 1 94 ? -3.798 -7.654 19.693 1.00 52.91 94 VAL A O 1
ATOM 73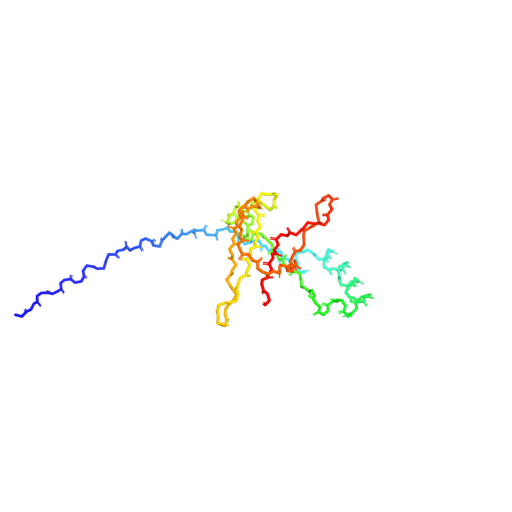7 N N . HIS A 1 95 ? -2.106 -6.603 20.705 1.00 55.62 95 HIS A N 1
ATOM 738 C CA . HIS A 1 95 ? -1.023 -7.035 19.799 1.00 55.62 95 HIS A CA 1
ATOM 739 C C . HIS A 1 95 ? -1.175 -6.698 18.298 1.00 55.62 95 HIS A C 1
ATOM 741 O O . HIS A 1 95 ? -1.337 -7.572 17.451 1.00 55.62 95 HIS A O 1
ATOM 747 N N . HIS A 1 96 ? -0.983 -5.427 17.941 1.00 64.06 96 HIS A N 1
ATOM 748 C CA . HIS A 1 96 ? -0.943 -4.991 16.540 1.00 64.06 96 HIS A CA 1
ATOM 749 C C . HIS A 1 96 ? 0.335 -5.394 15.797 1.00 64.06 96 HIS A C 1
ATOM 751 O O . HIS A 1 96 ? 1.424 -4.929 16.142 1.00 64.06 96 HIS A O 1
ATOM 757 N N . ALA A 1 97 ? 0.199 -6.155 14.707 1.00 81.62 97 ALA A N 1
ATOM 758 C CA . ALA A 1 97 ? 1.219 -6.240 13.663 1.00 81.62 97 ALA A CA 1
ATOM 759 C C . ALA A 1 97 ? 0.865 -5.275 12.521 1.00 81.62 97 ALA A C 1
ATOM 761 O O . ALA A 1 97 ? -0.292 -5.176 12.112 1.00 81.62 97 ALA A O 1
ATOM 762 N N . CYS A 1 98 ? 1.858 -4.554 11.996 1.00 88.19 98 CYS A N 1
ATOM 763 C CA . CYS A 1 98 ? 1.638 -3.739 10.806 1.00 88.19 98 CYS A CA 1
ATOM 764 C C . CYS A 1 98 ? 1.593 -4.624 9.557 1.00 88.19 98 CYS A C 1
ATOM 766 O O . CYS A 1 98 ? 2.539 -5.375 9.307 1.00 88.19 98 CYS A O 1
ATOM 768 N N . CYS A 1 99 ? 0.523 -4.500 8.777 1.00 89.31 99 CYS A N 1
ATOM 769 C CA . CYS A 1 99 ? 0.316 -5.254 7.545 1.00 89.31 99 CYS A CA 1
ATOM 770 C C . CYS A 1 99 ? 0.689 -4.451 6.305 1.00 89.31 99 CYS A C 1
ATOM 772 O O . CYS A 1 99 ? 1.341 -4.995 5.418 1.00 89.31 99 CYS A O 1
ATOM 774 N N . ASP A 1 100 ? 0.370 -3.151 6.286 1.00 92.12 100 ASP A N 1
ATOM 775 C CA . ASP A 1 100 ? 0.677 -2.296 5.140 1.00 92.12 100 ASP A CA 1
ATOM 776 C C . ASP A 1 100 ? 1.535 -1.106 5.541 1.00 92.12 100 ASP A C 1
ATOM 778 O O . ASP A 1 100 ? 1.269 -0.386 6.515 1.00 92.12 100 ASP A O 1
ATOM 782 N N . TRP A 1 101 ? 2.545 -0.878 4.713 1.00 92.25 101 TRP A N 1
ATOM 783 C CA . TRP A 1 101 ? 3.545 0.154 4.892 1.00 92.25 101 TRP A CA 1
ATOM 784 C C . TRP A 1 101 ? 3.522 1.095 3.697 1.00 92.25 101 TRP A C 1
ATOM 786 O O . TRP A 1 101 ? 3.507 0.648 2.552 1.00 92.25 101 TRP A O 1
ATOM 796 N N . ILE A 1 102 ? 3.584 2.397 3.963 1.00 92.25 102 ILE A N 1
ATOM 797 C CA . ILE A 1 102 ? 3.817 3.413 2.937 1.00 92.25 102 ILE A CA 1
ATOM 798 C C . ILE A 1 102 ? 5.200 4.026 3.128 1.00 92.25 102 ILE A C 1
ATOM 800 O O . ILE A 1 102 ? 5.679 4.173 4.258 1.00 92.25 102 ILE A O 1
ATOM 804 N N . ARG A 1 103 ? 5.841 4.397 2.018 1.00 88.31 103 ARG A N 1
ATOM 805 C CA . ARG A 1 103 ? 7.115 5.111 2.025 1.00 88.31 103 ARG A CA 1
ATOM 806 C C . ARG A 1 103 ? 6.917 6.535 1.513 1.00 88.31 103 ARG A C 1
ATOM 808 O O . ARG A 1 103 ? 6.731 6.727 0.319 1.00 88.31 103 ARG A O 1
ATOM 815 N N . SER A 1 104 ? 6.965 7.514 2.416 1.00 80.19 104 SER A N 1
ATOM 816 C CA . SER A 1 104 ? 6.934 8.948 2.078 1.00 80.19 104 SER A CA 1
ATOM 817 C C . SER A 1 104 ? 8.306 9.591 2.316 1.00 80.19 104 SER A C 1
ATOM 819 O O . SER A 1 104 ? 9.087 9.747 1.385 1.00 80.19 104 SER A O 1
ATOM 821 N N . THR A 1 105 ? 8.652 9.878 3.571 1.00 83.38 105 THR A N 1
ATOM 822 C CA . THR A 1 105 ? 10.000 10.285 4.025 1.00 83.38 105 THR A CA 1
ATOM 823 C C . THR A 1 105 ? 10.731 9.161 4.770 1.00 83.38 105 THR A C 1
ATOM 825 O O . THR A 1 105 ? 11.944 9.201 4.952 1.00 83.38 105 THR A O 1
ATOM 828 N N . GLY A 1 106 ? 9.988 8.125 5.155 1.00 88.75 106 GLY A N 1
ATOM 829 C CA . GLY A 1 106 ? 10.431 6.891 5.793 1.00 88.75 106 GLY A CA 1
ATOM 830 C C . GLY A 1 106 ? 9.315 5.847 5.708 1.00 88.75 106 GLY A C 1
ATOM 831 O O . GLY A 1 106 ? 8.284 6.097 5.081 1.00 88.75 106 GLY A O 1
ATOM 832 N N . TRP A 1 107 ? 9.511 4.681 6.326 1.00 90.25 107 TRP A N 1
ATOM 833 C CA . TRP A 1 107 ? 8.474 3.649 6.399 1.00 90.25 107 TRP A CA 1
ATOM 834 C C . TRP A 1 107 ? 7.466 3.982 7.496 1.00 90.25 107 TRP A C 1
ATOM 836 O O . TRP A 1 107 ? 7.832 4.087 8.664 1.00 90.25 107 TRP A O 1
ATOM 846 N N . SER A 1 108 ? 6.198 4.136 7.119 1.00 90.50 108 SER A N 1
ATOM 847 C CA . SER A 1 108 ? 5.095 4.398 8.045 1.00 90.50 108 SER A CA 1
ATOM 848 C C . SER A 1 108 ? 4.039 3.310 7.939 1.00 90.50 108 SER A C 1
ATOM 850 O O . SER A 1 108 ? 3.631 2.940 6.839 1.00 90.50 108 SER A O 1
ATOM 852 N N . CYS A 1 109 ? 3.568 2.828 9.088 1.00 90.88 109 CYS A N 1
ATOM 853 C CA . CYS A 1 109 ? 2.462 1.883 9.131 1.00 90.88 109 CYS A CA 1
ATOM 854 C C . CYS A 1 109 ? 1.140 2.597 8.830 1.00 90.88 109 CYS A C 1
ATOM 856 O O . CYS A 1 109 ? 0.781 3.555 9.530 1.00 90.88 109 CYS A O 1
ATOM 858 N N . ILE A 1 110 ? 0.418 2.131 7.813 1.00 92.50 110 ILE A N 1
ATOM 859 C CA . ILE A 1 110 ? -0.898 2.666 7.427 1.00 92.50 110 ILE A CA 1
ATOM 860 C C . ILE A 1 110 ? -2.036 1.685 7.685 1.00 92.50 110 ILE A C 1
ATOM 862 O O . ILE A 1 110 ? -3.189 2.102 7.669 1.00 92.50 110 ILE A O 1
ATOM 866 N N . HIS A 1 111 ? -1.723 0.419 7.963 1.00 91.56 111 HIS A N 1
ATOM 867 C CA . HIS A 1 111 ? -2.712 -0.613 8.239 1.00 91.56 111 HIS A CA 1
ATOM 868 C C . HIS A 1 111 ? -2.216 -1.578 9.316 1.00 91.56 111 HIS A C 1
ATOM 870 O O . HIS A 1 111 ? -1.164 -2.207 9.170 1.00 91.56 111 HIS A O 1
ATOM 876 N N . GLN A 1 112 ? -2.986 -1.692 10.393 1.00 90.12 112 GLN A N 1
ATOM 877 C CA . GLN A 1 112 ? -2.776 -2.651 11.472 1.00 90.12 112 GLN A CA 1
ATOM 878 C C . GLN A 1 112 ? -3.799 -3.780 11.349 1.00 90.12 112 GLN A C 1
ATOM 880 O O . GLN A 1 112 ? -4.987 -3.503 11.194 1.00 90.12 112 GLN A O 1
ATOM 885 N N . CYS A 1 113 ? -3.347 -5.030 11.433 1.00 83.00 113 CYS A N 1
ATOM 886 C CA . CYS A 1 113 ? -4.251 -6.175 11.500 1.00 83.00 113 CYS A CA 1
ATOM 887 C C . CYS A 1 113 ? -4.197 -6.812 12.881 1.00 83.00 113 CYS A C 1
ATOM 889 O O . CYS A 1 113 ? -3.113 -6.996 13.447 1.00 83.00 113 CYS A O 1
ATOM 891 N N . GLU A 1 114 ? -5.364 -7.214 13.366 1.00 73.75 114 GLU A N 1
ATOM 892 C CA . GLU A 1 114 ? -5.486 -8.156 14.470 1.00 73.75 114 GLU A CA 1
ATOM 893 C C . GLU A 1 114 ? -5.290 -9.583 13.929 1.00 73.75 114 GLU A C 1
ATOM 895 O O . GLU A 1 114 ? -5.762 -9.918 12.838 1.00 73.75 114 GLU A O 1
ATOM 900 N N . LYS A 1 115 ? -4.502 -10.388 14.648 1.00 57.72 115 LYS A N 1
ATOM 901 C CA . LYS A 1 115 ? -4.265 -11.804 14.336 1.00 57.72 115 LYS A CA 1
ATOM 902 C C . LYS A 1 115 ? -5.199 -12.698 15.129 1.00 57.72 115 LYS A C 1
ATOM 904 O O . LYS A 1 115 ? -5.400 -12.388 16.323 1.00 57.72 115 LYS A O 1
#

Foldseek 3Di:
DDDDPPPPDDPDPPPPVPPDPPPDDCVVPVVVVVVVVVVCVVPVVVVVLDDDDDCCCCCPVVVDDLVFWAWEWDDDPPDIDIDIDGPPDPDPADDWDQRDWDDDPHTDRRYTYHD